Protein AF-A0A944HK94-F1 (afdb_monomer_lite)

Sequence (65 aa):
MREAADHLGNTPAACRASYINPRLFELFDEGVMIAPMLGDLGRDGRPGVLATQQPVEAAVLRLLA

Structure (mmCIF, N/CA/C/O backbone):
data_AF-A0A944HK94-F1
#
_entry.id   AF-A0A944HK94-F1
#
loop_
_atom_site.group_PDB
_atom_site.id
_atom_site.type_symbol
_atom_site.label_atom_id
_atom_site.label_alt_id
_atom_site.label_comp_id
_atom_site.label_asym_id
_atom_site.label_entity_id
_atom_site.label_seq_id
_atom_site.pdbx_PDB_ins_code
_atom_site.Cartn_x
_atom_site.Cartn_y
_atom_site.Cartn_z
_atom_site.occupancy
_atom_site.B_iso_or_equiv
_atom_site.auth_seq_id
_atom_site.auth_comp_id
_atom_site.auth_asym_id
_atom_site.auth_atom_id
_atom_site.pdbx_PDB_model_num
ATOM 1 N N . MET A 1 1 ? 1.465 -7.210 3.500 1.00 89.31 1 MET A N 1
ATOM 2 C CA . MET A 1 1 ? 1.429 -6.359 4.715 1.00 89.31 1 MET A CA 1
ATOM 3 C C . MET A 1 1 ? 2.632 -6.542 5.616 1.00 89.31 1 MET A C 1
ATOM 5 O O . MET A 1 1 ? 3.292 -5.550 5.861 1.00 89.31 1 MET A O 1
ATOM 9 N N . ARG A 1 2 ? 2.929 -7.757 6.098 1.00 89.62 2 ARG A N 1
ATOM 10 C CA . ARG A 1 2 ? 4.036 -7.990 7.041 1.00 89.62 2 ARG A CA 1
ATOM 11 C C . ARG A 1 2 ? 5.383 -7.443 6.554 1.00 89.62 2 ARG A C 1
ATOM 13 O O . ARG A 1 2 ? 5.945 -6.612 7.236 1.00 89.62 2 ARG A O 1
ATOM 20 N N . GLU A 1 3 ? 5.782 -7.761 5.327 1.00 88.25 3 GLU A N 1
ATOM 21 C CA . GLU A 1 3 ? 7.026 -7.257 4.720 1.00 88.25 3 GLU A CA 1
ATOM 22 C C . GLU A 1 3 ? 7.147 -5.721 4.716 1.00 88.25 3 GLU A C 1
ATOM 24 O O . GLU A 1 3 ? 8.174 -5.179 5.107 1.00 88.25 3 GLU A O 1
ATOM 29 N N . ALA A 1 4 ? 6.083 -5.006 4.334 1.00 88.62 4 ALA A N 1
ATOM 30 C CA . ALA A 1 4 ? 6.078 -3.541 4.340 1.00 88.62 4 ALA A CA 1
ATOM 31 C C . ALA A 1 4 ? 6.147 -2.968 5.766 1.00 88.62 4 ALA A C 1
ATOM 33 O O . ALA A 1 4 ? 6.847 -1.987 6.005 1.00 88.62 4 ALA A O 1
ATOM 34 N N . ALA A 1 5 ? 5.445 -3.592 6.716 1.00 92.44 5 ALA A N 1
ATOM 35 C CA . ALA A 1 5 ? 5.500 -3.207 8.123 1.00 92.44 5 ALA A CA 1
ATOM 36 C C . ALA A 1 5 ? 6.901 -3.433 8.712 1.00 92.44 5 ALA A C 1
ATOM 38 O O . ALA A 1 5 ? 7.441 -2.528 9.344 1.00 92.44 5 ALA A O 1
ATOM 39 N N . ASP A 1 6 ? 7.499 -4.594 8.437 1.00 92.69 6 ASP A N 1
ATOM 40 C CA . ASP A 1 6 ? 8.845 -4.959 8.879 1.00 92.69 6 ASP A CA 1
ATOM 41 C C . ASP A 1 6 ? 9.885 -3.985 8.305 1.00 92.69 6 ASP A C 1
ATOM 43 O O . ASP A 1 6 ? 10.748 -3.505 9.037 1.00 92.69 6 ASP A O 1
ATOM 47 N N . HIS A 1 7 ? 9.763 -3.616 7.023 1.00 87.50 7 HIS A N 1
ATOM 48 C CA . HIS A 1 7 ? 10.640 -2.626 6.393 1.00 87.50 7 HIS A CA 1
ATOM 49 C C . HIS A 1 7 ? 10.527 -1.235 7.034 1.00 87.50 7 HIS A C 1
ATOM 51 O O . HIS A 1 7 ? 11.531 -0.559 7.241 1.00 87.50 7 HIS A O 1
ATOM 57 N N . LEU A 1 8 ? 9.307 -0.803 7.360 1.00 89.81 8 LEU A N 1
ATOM 58 C CA . LEU A 1 8 ? 9.047 0.500 7.978 1.00 89.81 8 LEU A CA 1
ATOM 59 C C . LEU A 1 8 ? 9.286 0.515 9.499 1.00 89.81 8 LEU A C 1
ATOM 61 O O . LEU A 1 8 ? 9.170 1.575 10.109 1.00 89.81 8 LEU A O 1
ATOM 65 N N . GLY A 1 9 ? 9.586 -0.631 10.121 1.00 93.12 9 GLY A N 1
ATOM 66 C CA . GLY A 1 9 ? 9.750 -0.749 11.574 1.00 93.12 9 GLY A CA 1
ATOM 67 C C . GLY A 1 9 ? 8.448 -0.571 12.363 1.00 93.12 9 GLY A C 1
ATOM 68 O O . GLY A 1 9 ? 8.481 -0.199 13.534 1.00 93.12 9 GLY A O 1
ATOM 69 N N . ASN A 1 10 ? 7.300 -0.830 11.730 1.00 93.69 10 ASN A N 1
ATOM 70 C CA . ASN A 1 10 ? 5.969 -0.566 12.273 1.00 93.69 10 ASN A CA 1
ATOM 71 C C . ASN A 1 10 ? 5.122 -1.842 12.378 1.00 93.69 10 ASN A C 1
ATOM 73 O O . ASN A 1 10 ? 5.385 -2.855 11.736 1.00 93.69 10 ASN A O 1
ATOM 77 N N . THR A 1 11 ? 4.032 -1.792 13.151 1.00 97.19 11 THR A N 1
ATOM 78 C CA . THR A 1 11 ? 3.064 -2.901 13.174 1.00 97.19 11 THR A CA 1
ATOM 79 C C . THR A 1 11 ? 2.278 -2.974 11.857 1.00 97.19 11 THR A C 1
ATOM 81 O O . THR A 1 11 ? 2.025 -1.936 11.236 1.00 97.19 11 THR A O 1
ATOM 84 N N . PRO A 1 12 ? 1.796 -4.161 11.433 1.00 96.38 12 PRO A N 1
ATOM 85 C CA . PRO A 1 12 ? 0.956 -4.281 10.238 1.00 96.38 12 PRO A CA 1
ATOM 86 C C . PRO A 1 12 ? -0.293 -3.391 10.270 1.00 96.38 12 PRO A C 1
ATOM 88 O O . PRO A 1 12 ? -0.698 -2.862 9.237 1.00 96.38 12 PRO A O 1
ATOM 91 N N . ALA A 1 13 ? -0.880 -3.193 11.455 1.00 96.38 13 ALA A N 1
ATOM 92 C CA . ALA A 1 13 ? -2.031 -2.315 11.637 1.00 96.38 13 ALA A CA 1
ATOM 93 C C . ALA A 1 13 ? -1.671 -0.842 11.379 1.00 96.38 13 ALA A C 1
ATOM 95 O O . ALA A 1 13 ? -2.352 -0.182 10.597 1.00 96.38 13 ALA A O 1
ATOM 96 N N . ALA A 1 14 ? -0.576 -0.346 11.970 1.00 95.81 14 ALA A N 1
ATOM 97 C CA . ALA A 1 14 ? -0.114 1.028 11.770 1.00 95.81 14 ALA A CA 1
ATOM 98 C C . ALA A 1 14 ? 0.356 1.278 10.327 1.00 95.81 14 ALA A C 1
ATOM 100 O O . ALA A 1 14 ? 0.003 2.291 9.730 1.00 95.81 14 ALA A O 1
ATOM 101 N N . CYS A 1 15 ? 1.089 0.330 9.732 1.00 95.50 15 CYS A N 1
ATOM 102 C CA . CYS A 1 15 ? 1.496 0.395 8.328 1.00 95.50 15 CYS A CA 1
ATOM 103 C C . CYS A 1 15 ? 0.276 0.535 7.407 1.00 95.50 15 CYS A C 1
ATOM 105 O O . CYS A 1 15 ? 0.240 1.423 6.558 1.00 95.50 15 CYS A O 1
ATOM 107 N N . ARG A 1 16 ? -0.749 -0.305 7.597 1.00 95.12 16 ARG A N 1
ATOM 108 C CA . ARG A 1 16 ? -1.965 -0.256 6.780 1.00 95.12 16 ARG A CA 1
ATOM 109 C C . ARG A 1 16 ? -2.736 1.051 6.961 1.00 95.12 16 ARG A C 1
ATOM 111 O O . ARG A 1 16 ? -3.248 1.570 5.980 1.00 95.12 16 ARG A O 1
ATOM 118 N N . ALA A 1 17 ? -2.856 1.542 8.192 1.00 95.56 17 ALA A N 1
ATOM 119 C CA . ALA A 1 17 ? -3.673 2.714 8.494 1.00 95.56 17 ALA A CA 1
ATOM 120 C C . ALA A 1 17 ? -3.014 4.044 8.093 1.00 95.56 17 ALA A C 1
ATOM 122 O O . ALA A 1 17 ? -3.727 4.972 7.725 1.00 95.56 17 ALA A O 1
ATOM 123 N N . SER A 1 18 ? -1.682 4.136 8.163 1.00 94.81 18 SER A N 1
ATOM 124 C CA . SER A 1 18 ? -0.979 5.426 8.083 1.00 94.81 18 SER A CA 1
ATOM 125 C C . SER A 1 18 ? 0.027 5.549 6.937 1.00 94.81 18 SER A C 1
ATOM 127 O O . SER A 1 18 ? 0.448 6.663 6.643 1.00 94.81 18 SER A O 1
ATOM 129 N N . TYR A 1 19 ? 0.439 4.445 6.303 1.00 92.88 19 TYR A N 1
ATOM 130 C CA . TYR A 1 19 ? 1.520 4.454 5.301 1.00 92.88 19 TYR A CA 1
ATOM 131 C C . TYR A 1 19 ? 1.086 3.988 3.910 1.00 92.88 19 TYR A C 1
ATOM 133 O O . TYR A 1 19 ? 1.815 4.198 2.944 1.00 92.88 19 TYR A O 1
ATOM 141 N N . ILE A 1 20 ? -0.081 3.356 3.788 1.00 92.88 20 ILE A N 1
ATOM 142 C CA . ILE A 1 20 ? -0.595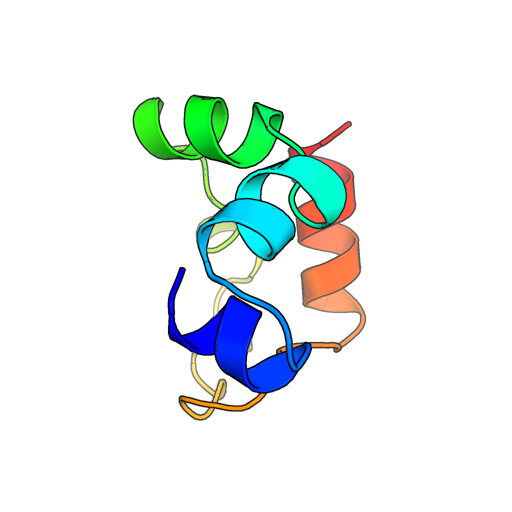 2.844 2.517 1.00 92.88 20 ILE A CA 1
ATOM 143 C C . ILE A 1 20 ? -1.823 3.653 2.117 1.00 92.88 20 ILE A C 1
ATOM 145 O O . ILE A 1 20 ? -2.763 3.783 2.898 1.00 92.88 20 ILE A O 1
ATOM 149 N N . ASN A 1 21 ? -1.836 4.166 0.885 1.00 95.31 21 ASN A N 1
ATOM 150 C CA . ASN A 1 21 ? -3.027 4.803 0.333 1.00 95.31 21 ASN A CA 1
ATOM 151 C C . ASN A 1 21 ? -4.154 3.753 0.219 1.00 95.31 21 ASN A C 1
ATOM 153 O O . ASN A 1 21 ? -3.961 2.755 -0.482 1.00 95.31 21 ASN A O 1
ATOM 157 N N . PRO A 1 22 ? -5.320 3.948 0.867 1.00 94.62 22 PRO A N 1
ATOM 158 C CA . PRO A 1 22 ? -6.388 2.950 0.891 1.00 94.62 22 PRO A CA 1
ATOM 159 C C . PRO A 1 22 ? -6.927 2.598 -0.502 1.00 94.62 22 PRO A C 1
ATOM 161 O O . PRO A 1 22 ? -7.343 1.459 -0.710 1.00 94.62 22 PRO A O 1
ATOM 164 N N . ARG A 1 23 ? -6.829 3.515 -1.477 1.00 95.12 23 ARG A N 1
ATOM 165 C CA . ARG A 1 23 ? -7.250 3.283 -2.867 1.00 95.12 23 ARG A CA 1
ATOM 166 C C . ARG A 1 23 ? -6.503 2.119 -3.525 1.00 95.12 23 ARG A C 1
ATOM 168 O O . ARG A 1 23 ? -7.044 1.474 -4.414 1.00 95.12 23 ARG A O 1
ATOM 175 N N . LEU A 1 24 ? -5.291 1.797 -3.061 1.00 94.00 24 LEU A N 1
ATOM 176 C CA . LEU A 1 24 ? -4.534 0.646 -3.562 1.00 94.00 24 LEU A CA 1
ATOM 177 C C . LEU A 1 24 ? -5.228 -0.692 -3.283 1.00 94.00 24 LEU A C 1
ATOM 179 O O . LEU A 1 24 ? -5.052 -1.622 -4.063 1.00 94.00 24 LEU A O 1
ATOM 183 N N . PHE A 1 25 ? -6.005 -0.806 -2.202 1.00 93.94 25 PHE A N 1
ATOM 184 C CA . PHE A 1 25 ? -6.756 -2.032 -1.914 1.00 93.94 25 PHE A CA 1
ATOM 185 C C . PHE A 1 25 ? -7.934 -2.196 -2.862 1.00 93.94 25 PHE A C 1
ATOM 187 O O . PHE A 1 25 ? -8.120 -3.270 -3.414 1.00 93.94 25 PHE A O 1
ATOM 194 N N . GLU A 1 26 ? -8.672 -1.113 -3.093 1.00 95.56 26 GLU A N 1
ATOM 195 C CA . GLU A 1 26 ? -9.815 -1.102 -4.008 1.00 95.56 26 GLU A CA 1
ATOM 196 C C . GLU A 1 26 ? -9.369 -1.457 -5.430 1.00 95.56 26 GLU A C 1
ATOM 198 O O . GLU A 1 26 ? -9.923 -2.355 -6.052 1.00 95.56 26 GLU A O 1
ATOM 203 N N . LEU A 1 27 ? -8.293 -0.826 -5.910 1.00 95.19 27 LEU A N 1
ATOM 204 C CA . LEU A 1 27 ? -7.720 -1.115 -7.225 1.00 95.19 27 LEU A CA 1
ATOM 205 C C . LEU A 1 27 ? -7.217 -2.558 -7.330 1.00 95.19 27 LEU A C 1
ATOM 207 O O . LEU A 1 27 ? -7.415 -3.200 -8.357 1.00 95.19 27 LEU A O 1
ATOM 211 N N . PHE A 1 28 ? -6.603 -3.088 -6.269 1.00 93.25 28 PHE A N 1
ATOM 212 C CA . PHE A 1 28 ? -6.177 -4.484 -6.238 1.00 93.25 28 PHE A CA 1
ATOM 213 C C . PHE A 1 28 ? -7.366 -5.450 -6.316 1.00 93.25 28 PHE A C 1
ATOM 215 O O . PHE A 1 28 ? -7.313 -6.406 -7.089 1.00 93.25 28 PHE A O 1
ATOM 222 N N . ASP A 1 29 ? -8.441 -5.183 -5.571 1.00 95.75 29 ASP A N 1
ATOM 223 C CA . ASP A 1 29 ? -9.670 -5.983 -5.605 1.00 95.75 29 ASP A CA 1
ATOM 224 C C . ASP A 1 29 ? -10.361 -5.907 -6.984 1.00 95.75 29 ASP A C 1
ATOM 226 O O . ASP A 1 29 ? -10.949 -6.886 -7.442 1.00 95.75 29 ASP A O 1
ATOM 230 N N . GLU A 1 30 ? -10.225 -4.780 -7.690 1.00 95.38 30 GLU A N 1
ATOM 231 C CA . GLU A 1 30 ? -10.660 -4.583 -9.082 1.00 95.38 30 GLU A CA 1
ATOM 232 C C . GLU A 1 30 ? -9.702 -5.219 -10.119 1.00 95.38 30 GLU A C 1
ATOM 234 O O . GLU A 1 30 ? -9.969 -5.188 -11.323 1.00 95.38 30 GLU A O 1
ATOM 239 N N . GLY 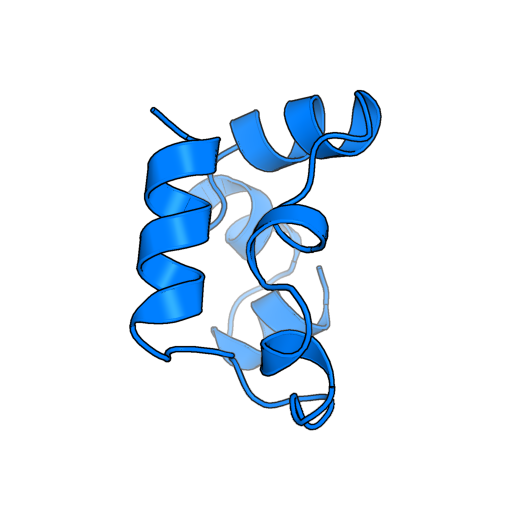A 1 31 ? -8.580 -5.806 -9.685 1.00 94.25 31 GLY A N 1
ATOM 240 C CA . GLY A 1 31 ? -7.564 -6.403 -10.559 1.00 94.25 31 GLY A CA 1
ATOM 241 C C . GLY A 1 31 ? -6.672 -5.387 -11.288 1.00 94.25 31 GLY A C 1
ATOM 242 O O . GLY A 1 31 ? -5.931 -5.756 -12.202 1.00 94.25 31 GLY A O 1
ATOM 243 N N . VAL A 1 32 ? -6.712 -4.115 -10.893 1.00 93.44 32 VAL A N 1
ATOM 244 C CA . VAL A 1 32 ? -5.919 -3.023 -11.464 1.00 93.44 32 VAL A CA 1
ATOM 245 C C . VAL A 1 32 ? -4.585 -2.914 -10.721 1.00 93.44 32 VAL A C 1
ATOM 247 O O . VAL A 1 32 ? -4.522 -2.619 -9.530 1.00 93.44 32 VAL A O 1
ATOM 250 N N . MET A 1 33 ? -3.482 -3.150 -11.432 1.00 90.56 33 MET A N 1
ATOM 251 C CA . MET A 1 33 ? -2.130 -3.184 -10.861 1.00 90.56 33 MET A CA 1
ATOM 252 C C . MET A 1 33 ? -1.128 -2.450 -11.758 1.00 90.56 33 MET A C 1
ATOM 254 O O . MET A 1 33 ? -1.385 -2.225 -12.936 1.00 90.56 33 MET A O 1
ATOM 258 N N . ILE A 1 34 ? 0.056 -2.131 -11.226 1.00 86.62 34 ILE A N 1
ATOM 259 C CA . ILE A 1 34 ? 1.155 -1.529 -12.005 1.00 86.62 34 ILE A CA 1
ATOM 260 C C . ILE A 1 34 ? 1.916 -2.539 -12.879 1.00 86.62 34 ILE A C 1
ATOM 262 O O . ILE A 1 34 ? 2.690 -2.133 -13.741 1.00 86.62 34 ILE A O 1
ATOM 266 N N . ALA A 1 35 ? 1.719 -3.849 -12.684 1.00 83.31 35 ALA A N 1
ATOM 267 C CA . ALA A 1 35 ? 2.449 -4.888 -13.420 1.00 83.31 35 ALA A CA 1
ATOM 268 C C . ALA A 1 35 ? 2.297 -4.782 -14.958 1.00 83.31 35 ALA A C 1
ATOM 270 O O . ALA A 1 35 ? 3.317 -4.824 -15.644 1.00 83.31 35 ALA A O 1
ATOM 271 N N . PRO A 1 36 ? 1.097 -4.531 -15.524 1.00 79.62 36 PRO A N 1
ATOM 272 C CA . PRO A 1 36 ? 0.940 -4.252 -16.954 1.00 79.62 36 PRO A CA 1
ATOM 273 C C . PRO A 1 36 ? 1.674 -2.987 -17.426 1.00 79.62 36 PRO A C 1
ATOM 275 O O . PRO A 1 36 ? 2.044 -2.892 -18.592 1.00 79.62 36 PRO A O 1
ATOM 278 N N . MET A 1 37 ? 1.892 -2.013 -16.534 1.00 74.38 37 MET A N 1
ATOM 279 C CA . MET A 1 37 ? 2.554 -0.737 -16.842 1.00 74.38 37 MET A CA 1
ATOM 280 C C . MET A 1 37 ? 4.082 -0.841 -16.790 1.00 74.38 37 MET A C 1
ATOM 282 O O . MET A 1 37 ? 4.776 -0.024 -17.391 1.00 74.38 37 MET A O 1
ATOM 286 N N . LEU A 1 38 ? 4.602 -1.831 -16.061 1.00 69.38 38 LEU A N 1
ATOM 287 C CA . LEU A 1 38 ? 6.033 -2.064 -15.881 1.00 69.38 38 LEU A CA 1
ATOM 288 C C . LEU A 1 38 ? 6.654 -2.895 -17.012 1.00 69.38 38 LEU A C 1
ATOM 290 O O . LEU A 1 38 ? 7.873 -2.864 -17.170 1.00 69.38 38 LEU A O 1
ATOM 294 N N . GLY A 1 39 ? 5.858 -3.603 -17.820 1.00 69.69 39 GLY A N 1
ATOM 295 C CA . GLY A 1 39 ? 6.383 -4.455 -18.892 1.00 69.69 39 GLY A CA 1
ATOM 296 C C . GLY A 1 39 ? 7.470 -5.410 -18.375 1.00 69.69 39 GLY A C 1
ATOM 297 O O . GLY A 1 39 ? 7.292 -6.060 -17.347 1.00 69.69 39 GLY A O 1
ATOM 298 N N 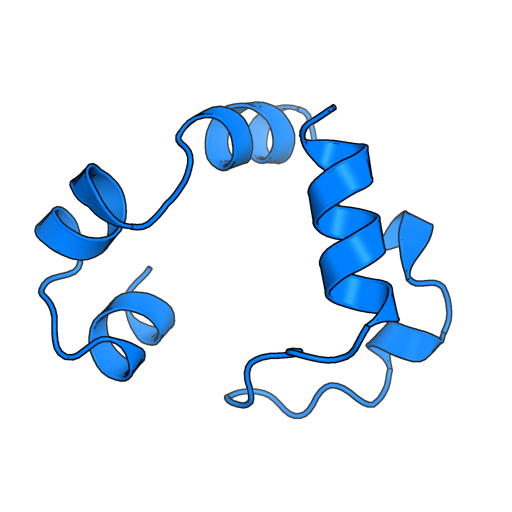. ASP A 1 40 ? 8.623 -5.452 -19.048 1.00 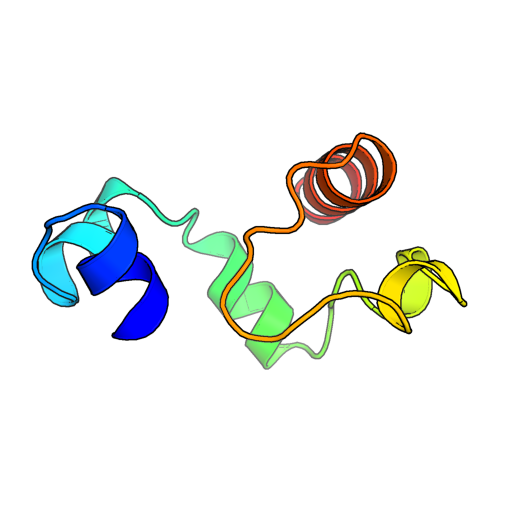57.09 40 ASP A N 1
ATOM 299 C CA . ASP A 1 40 ? 9.768 -6.283 -18.646 1.00 57.09 40 ASP A CA 1
ATOM 300 C C . ASP A 1 40 ? 10.607 -5.717 -17.483 1.00 57.09 40 ASP A C 1
ATOM 302 O O . ASP A 1 40 ? 11.412 -6.458 -16.920 1.00 57.09 40 ASP A O 1
ATOM 306 N N . LEU A 1 41 ? 10.401 -4.463 -17.045 1.00 54.78 41 LEU A N 1
ATOM 307 C CA . LEU A 1 41 ? 11.136 -3.902 -15.895 1.00 54.78 41 LEU A CA 1
ATOM 308 C C . LEU A 1 41 ? 10.828 -4.619 -14.572 1.00 54.78 41 LEU A C 1
ATOM 310 O O . LEU A 1 41 ? 11.603 -4.524 -13.624 1.00 54.78 41 LEU A O 1
ATOM 314 N N . GLY A 1 42 ? 9.710 -5.346 -14.497 1.00 51.38 42 GLY A N 1
ATOM 315 C CA . GLY A 1 42 ? 9.357 -6.150 -13.329 1.00 51.38 42 GLY A CA 1
ATOM 316 C C . GLY A 1 42 ? 10.131 -7.469 -13.206 1.00 51.38 42 GLY A C 1
ATOM 317 O O . GLY A 1 42 ? 10.060 -8.091 -12.149 1.00 51.38 42 GLY A O 1
ATOM 318 N N . ARG A 1 43 ? 10.863 -7.917 -14.243 1.00 52.50 43 ARG A N 1
ATOM 319 C CA . ARG A 1 43 ? 11.553 -9.225 -14.217 1.00 52.50 43 ARG A CA 1
ATOM 320 C C . ARG A 1 43 ? 12.782 -9.265 -13.307 1.00 52.50 43 ARG A C 1
ATOM 322 O O . ARG A 1 43 ? 13.121 -10.341 -12.825 1.00 52.50 43 ARG A O 1
ATOM 329 N N . ASP A 1 44 ? 13.408 -8.118 -13.044 1.00 51.22 44 ASP A N 1
ATOM 330 C CA . ASP A 1 44 ? 14.659 -8.032 -12.273 1.00 51.22 44 ASP A CA 1
ATOM 331 C C . ASP A 1 44 ? 14.453 -7.619 -10.803 1.00 51.22 44 ASP A C 1
ATOM 333 O O . ASP A 1 44 ? 15.416 -7.484 -10.040 1.00 51.22 44 ASP A O 1
ATOM 337 N N . GLY A 1 45 ? 13.199 -7.428 -10.3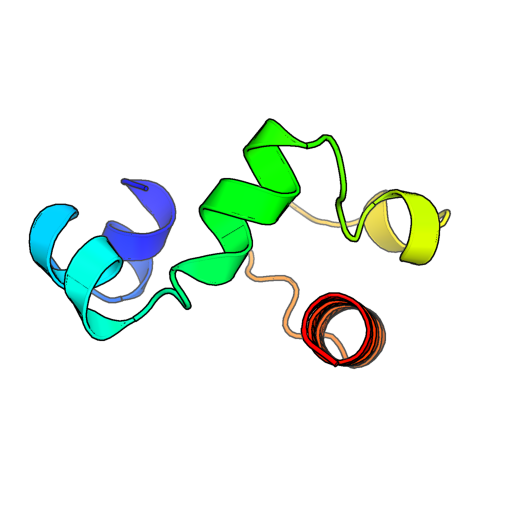79 1.00 54.19 45 GLY A N 1
ATOM 338 C CA . GLY A 1 45 ? 12.861 -7.095 -8.998 1.00 54.19 45 GLY A CA 1
ATOM 339 C C . GLY A 1 45 ? 13.199 -8.251 -8.060 1.00 54.19 4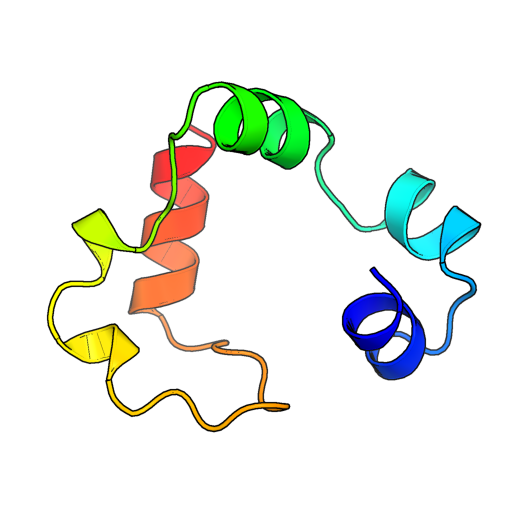5 GLY A C 1
ATOM 340 O O . GLY A 1 45 ? 12.451 -9.222 -7.960 1.00 54.19 45 GLY A O 1
ATOM 341 N N . ARG A 1 46 ? 14.332 -8.161 -7.354 1.00 52.91 46 ARG A N 1
ATOM 342 C CA . ARG A 1 46 ? 14.674 -9.125 -6.301 1.00 52.91 46 ARG A CA 1
ATOM 343 C C . ARG A 1 46 ? 13.613 -9.058 -5.191 1.00 52.91 46 ARG A C 1
ATOM 345 O O . ARG A 1 46 ? 13.344 -7.957 -4.705 1.00 52.91 46 ARG A O 1
ATOM 352 N N . PRO A 1 47 ? 13.054 -10.197 -4.744 1.00 50.94 47 PRO A N 1
ATOM 353 C CA . PRO A 1 47 ? 12.189 -10.230 -3.568 1.00 50.94 47 PRO A CA 1
ATOM 354 C C . PRO A 1 47 ? 12.883 -9.560 -2.373 1.00 50.94 47 PRO A C 1
ATOM 356 O O . PRO A 1 47 ? 14.060 -9.825 -2.123 1.00 50.94 47 PRO A O 1
ATOM 359 N N . GLY A 1 48 ? 12.177 -8.688 -1.649 1.00 52.16 48 GLY A N 1
ATOM 360 C CA . GLY A 1 48 ? 12.714 -7.990 -0.476 1.00 52.16 48 GLY A CA 1
ATOM 361 C C . GLY A 1 48 ? 13.451 -6.671 -0.748 1.00 52.16 48 GLY A C 1
ATOM 362 O O . GLY A 1 48 ? 13.955 -6.066 0.196 1.00 52.16 48 GLY A O 1
ATOM 363 N N . VAL A 1 49 ? 13.509 -6.192 -1.997 1.00 52.78 49 VAL A N 1
ATOM 364 C CA . VAL A 1 49 ? 13.991 -4.839 -2.320 1.00 52.78 49 VAL A CA 1
ATOM 365 C C . VAL A 1 49 ? 12.818 -4.014 -2.834 1.00 52.78 49 VAL A C 1
ATOM 367 O O . VAL A 1 49 ? 12.203 -4.364 -3.841 1.00 52.78 49 VAL A O 1
ATOM 370 N N . LEU A 1 50 ? 12.503 -2.908 -2.151 1.00 55.09 50 LEU A N 1
ATOM 371 C CA . LEU A 1 50 ? 11.544 -1.935 -2.670 1.00 55.09 50 LEU A CA 1
ATOM 372 C C . LEU A 1 50 ? 12.018 -1.470 -4.042 1.00 55.09 50 LEU A C 1
ATOM 374 O O . LEU A 1 50 ? 13.146 -1.003 -4.202 1.00 55.09 50 LEU A O 1
ATOM 378 N N . ALA A 1 51 ? 11.138 -1.573 -5.028 1.00 58.22 51 ALA A N 1
ATOM 379 C CA . ALA A 1 51 ? 11.410 -1.079 -6.360 1.00 58.22 51 ALA A CA 1
ATOM 380 C C . ALA A 1 51 ? 11.257 0.456 -6.375 1.00 58.22 51 ALA A C 1
ATOM 382 O O . ALA A 1 51 ? 10.342 0.995 -6.982 1.00 58.22 51 ALA A O 1
ATOM 383 N N . THR A 1 52 ? 12.135 1.183 -5.676 1.00 56.25 52 THR A N 1
ATOM 384 C CA . THR A 1 52 ? 12.208 2.658 -5.694 1.00 56.25 52 THR A CA 1
ATOM 385 C C . THR A 1 52 ? 12.969 3.142 -6.929 1.00 56.25 52 THR A C 1
ATOM 387 O O . THR A 1 52 ? 13.927 3.910 -6.850 1.00 56.25 52 THR A O 1
ATOM 390 N N . GLN A 1 53 ? 12.623 2.593 -8.088 1.00 62.84 53 GLN A N 1
ATOM 391 C CA . GLN A 1 53 ? 13.168 3.026 -9.366 1.00 62.84 53 GLN A CA 1
ATOM 392 C C . GLN A 1 53 ? 12.125 3.910 -10.046 1.00 62.84 53 GLN A C 1
ATOM 394 O O . GLN A 1 53 ? 10.932 3.608 -10.000 1.00 62.84 53 GLN A O 1
ATOM 399 N N . GLN A 1 54 ? 12.575 4.978 -10.712 1.00 68.00 54 GLN A N 1
ATOM 400 C CA . GLN A 1 54 ? 11.704 5.981 -11.347 1.00 68.00 54 GLN A CA 1
ATOM 401 C C . GLN A 1 54 ? 10.520 5.403 -12.161 1.00 68.00 54 GLN A C 1
ATOM 403 O O . GLN A 1 54 ? 9.435 5.986 -12.119 1.00 68.00 54 GLN A O 1
ATOM 408 N N . PRO A 1 55 ? 10.652 4.265 -12.878 1.00 77.75 55 PRO A N 1
ATOM 409 C CA . PRO A 1 55 ? 9.534 3.673 -13.619 1.00 77.75 55 PRO A CA 1
ATOM 410 C C . PRO A 1 55 ? 8.389 3.165 -12.733 1.00 77.75 55 PRO A C 1
ATOM 412 O O . PRO A 1 55 ? 7.224 3.298 -13.105 1.00 77.75 55 PRO A O 1
ATOM 415 N N . VAL A 1 56 ? 8.702 2.617 -11.556 1.00 81.00 56 VAL A N 1
ATOM 416 C CA . VAL A 1 56 ? 7.707 2.117 -10.595 1.00 81.00 56 VAL A CA 1
ATOM 417 C C . VAL A 1 56 ? 6.970 3.278 -9.955 1.00 81.00 56 VAL A C 1
ATOM 419 O O . VAL A 1 56 ? 5.744 3.263 -9.900 1.00 81.00 56 VAL A O 1
ATOM 422 N N . GLU A 1 57 ? 7.694 4.317 -9.547 1.00 84.81 57 GLU A N 1
ATOM 423 C CA . GLU A 1 57 ? 7.095 5.534 -8.993 1.00 84.81 57 GLU A CA 1
ATOM 424 C C . GLU A 1 57 ? 6.134 6.181 -9.996 1.00 84.81 57 GLU A C 1
ATOM 426 O O . GLU A 1 57 ? 4.990 6.483 -9.659 1.00 84.81 57 GLU A O 1
ATOM 431 N N . ALA A 1 58 ? 6.543 6.309 -11.262 1.00 85.12 58 ALA A N 1
ATOM 432 C CA . ALA A 1 58 ? 5.691 6.850 -12.316 1.00 85.12 58 ALA A CA 1
ATOM 433 C C . ALA A 1 58 ? 4.463 5.970 -12.615 1.00 85.12 58 ALA A C 1
ATOM 435 O O . ALA A 1 58 ? 3.409 6.492 -12.986 1.00 85.12 58 ALA A O 1
ATOM 436 N N . ALA A 1 59 ? 4.581 4.645 -12.489 1.00 88.12 59 ALA A N 1
ATOM 437 C CA . ALA A 1 59 ? 3.452 3.732 -12.643 1.00 88.12 59 ALA A CA 1
ATOM 438 C C . ALA A 1 59 ? 2.466 3.860 -11.473 1.00 88.12 59 ALA A C 1
ATOM 440 O O . ALA A 1 59 ? 1.264 3.937 -11.702 1.00 88.12 59 ALA A O 1
ATOM 441 N N . VAL A 1 60 ? 2.962 3.960 -10.235 1.00 89.81 60 VAL A N 1
ATOM 442 C CA . VAL A 1 60 ? 2.126 4.177 -9.044 1.00 89.81 60 VAL A CA 1
ATOM 443 C C . VAL A 1 60 ? 1.419 5.530 -9.109 1.00 89.81 60 VAL A C 1
ATOM 445 O O . VAL A 1 60 ? 0.226 5.601 -8.837 1.00 89.81 60 VAL A O 1
ATOM 448 N N . LEU A 1 61 ? 2.112 6.593 -9.528 1.00 90.06 61 LEU A N 1
ATOM 449 C CA . LEU A 1 61 ? 1.490 7.907 -9.716 1.00 90.06 61 LEU A CA 1
ATOM 450 C C . LEU A 1 61 ? 0.375 7.866 -10.763 1.00 90.06 61 LEU A C 1
ATOM 452 O O . LEU A 1 61 ? -0.675 8.451 -10.540 1.00 90.06 61 LEU A O 1
ATOM 456 N N . ARG A 1 62 ? 0.569 7.148 -11.877 1.00 89.94 62 ARG A N 1
ATOM 457 C CA . ARG A 1 62 ? -0.484 6.972 -12.889 1.00 89.94 62 ARG A CA 1
ATOM 458 C C . ARG A 1 62 ? -1.637 6.093 -12.417 1.00 89.94 62 ARG A C 1
ATOM 460 O O . ARG A 1 62 ? -2.760 6.327 -12.833 1.00 89.94 62 ARG A O 1
ATOM 467 N N . LEU A 1 63 ? -1.362 5.096 -11.581 1.00 90.50 63 LEU A N 1
ATOM 468 C CA . LEU A 1 63 ? -2.383 4.234 -10.987 1.00 90.50 63 LEU A CA 1
ATOM 469 C C . LEU A 1 63 ? -3.293 5.007 -10.015 1.00 90.50 63 LEU A C 1
ATOM 471 O O . LEU A 1 63 ? -4.454 4.648 -9.850 1.00 90.50 63 LEU A O 1
ATOM 475 N N . LEU A 1 64 ? -2.755 6.035 -9.354 1.00 90.81 64 LEU A N 1
ATOM 476 C CA . LEU A 1 64 ? -3.453 6.830 -8.340 1.00 90.81 64 LEU A CA 1
ATOM 477 C C . LEU A 1 64 ? -3.993 8.179 -8.849 1.00 90.81 64 LEU A C 1
ATOM 479 O O . LEU A 1 64 ? -4.605 8.896 -8.057 1.00 90.81 64 LEU A O 1
ATOM 483 N N . ALA A 1 65 ? -3.727 8.533 -10.109 1.00 87.19 65 ALA A N 1
ATOM 484 C CA . ALA A 1 65 ? -4.226 9.750 -10.756 1.00 87.19 65 ALA A CA 1
ATOM 485 C C . ALA A 1 65 ? -5.699 9.607 -11.157 1.00 87.19 65 ALA A C 1
ATOM 487 O O . ALA A 1 65 ? -6.434 10.605 -10.989 1.00 87.19 65 ALA A O 1
#

Radius of gyration: 12.55 Å; chains: 1; bounding box: 25×20×32 Å

Secondary structure (DSSP, 8-state):
-HHHHHHHTS-HHHHHHHTS-THHHHHHHTT--SHHHHGGGGGG--TTS---SHHHHHHHHHHH-

pLDDT: mean 82.04, std 15.86, range [50.94, 97.19]

Foldseek 3Di:
DVLQCVVVVHDPVCCQPPPDDPVVVVCVVVVHDLPVVCPCVVVPDDPSDPPPDPSVVVSVVVSVD